Protein AF-A0A932FQW0-F1 (afdb_monomer_lite)

Sequence (76 aa):
VLIDLWATWCKNCLTMDKTTLTDSEVTAALSGYVKIKFQAEDPGESPTQEVMQRFGAIGLPTYVILRPAGTPSVGG

pLDDT: mean 93.17, std 11.66, range [40.34, 98.56]

Secondary structure (DSSP, 8-state):
-EEEEE-TT-HHHHHHHHTGGG-HHHHHHTTTSPEEEEE-SSTTSTTHHHHHHHTT--SSSEEEEPPPPPP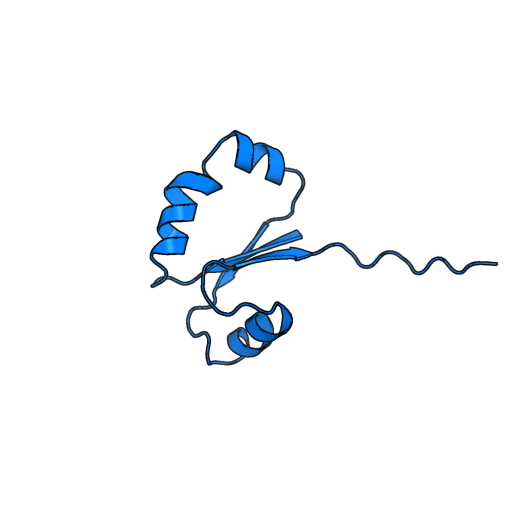P----

Radius of gyration: 15.02 Å; chains: 1; bounding box: 39×38×30 Å

Foldseek 3Di:
DKEWEEEPPDPVSVVCVVPVCPDPVNCVVCVPDDYHYDYLHDCPDPPNVVVCVVQVNPDPGDMDDDDPDDDPPPDD

Structure (mmCIF, N/CA/C/O backbone):
data_AF-A0A932FQW0-F1
#
_entry.id   AF-A0A932FQW0-F1
#
loop_
_atom_site.group_PDB
_atom_site.id
_atom_site.type_symbol
_atom_site.label_atom_id
_atom_site.label_alt_id
_atom_site.label_comp_id
_atom_site.label_asym_id
_atom_site.label_entity_id
_atom_site.label_seq_id
_atom_site.pdbx_PDB_ins_code
_atom_site.Cartn_x
_atom_site.Cartn_y
_atom_site.Cartn_z
_atom_site.occupancy
_atom_site.B_iso_or_equiv
_atom_site.auth_seq_id
_atom_site.auth_comp_id
_atom_site.auth_asym_id
_atom_site.auth_atom_id
_atom_site.pdbx_PDB_model_num
ATOM 1 N N . VAL A 1 1 ? -9.614 -9.889 1.053 1.00 95.06 1 VAL A N 1
ATOM 2 C CA . VAL A 1 1 ? -8.196 -9.470 1.169 1.00 95.06 1 VAL A CA 1
ATOM 3 C C . VAL A 1 1 ? -8.097 -8.022 0.728 1.00 95.06 1 VAL A C 1
ATOM 5 O O . VAL A 1 1 ? -8.687 -7.699 -0.294 1.00 95.06 1 VAL A O 1
ATOM 8 N N . LEU A 1 2 ? -7.433 -7.166 1.498 1.00 97.44 2 LEU A N 1
ATOM 9 C CA . LEU A 1 2 ? -7.085 -5.801 1.108 1.00 97.44 2 LEU A CA 1
ATOM 10 C C . LEU A 1 2 ? -5.619 -5.792 0.667 1.00 97.44 2 LEU A C 1
ATOM 12 O O . LEU A 1 2 ? -4.761 -6.203 1.445 1.00 97.44 2 LEU A O 1
ATOM 16 N N . ILE A 1 3 ? -5.339 -5.334 -0.548 1.00 98.00 3 ILE A N 1
ATOM 17 C CA . ILE A 1 3 ? -3.980 -5.111 -1.045 1.00 98.00 3 ILE A CA 1
ATOM 18 C C . ILE A 1 3 ? -3.719 -3.606 -1.063 1.00 98.00 3 ILE A C 1
ATOM 20 O O . ILE A 1 3 ? -4.511 -2.860 -1.630 1.00 98.00 3 ILE A O 1
ATOM 24 N N . ASP A 1 4 ? -2.623 -3.187 -0.448 1.00 98.25 4 ASP A N 1
ATOM 25 C CA . ASP A 1 4 ? -2.079 -1.828 -0.451 1.00 98.25 4 ASP A CA 1
ATOM 26 C C . ASP A 1 4 ? -0.837 -1.807 -1.349 1.00 98.25 4 ASP A C 1
ATOM 28 O O . ASP A 1 4 ? 0.197 -2.376 -0.986 1.00 98.25 4 ASP A O 1
ATOM 32 N N . LEU A 1 5 ? -0.959 -1.226 -2.545 1.00 98.50 5 LEU A N 1
ATOM 33 C CA . LEU A 1 5 ? 0.172 -1.008 -3.442 1.00 98.50 5 LEU A CA 1
ATOM 34 C C . LEU A 1 5 ? 0.892 0.276 -3.009 1.00 98.50 5 LEU A C 1
ATOM 36 O O . LEU A 1 5 ? 0.301 1.357 -3.060 1.00 98.50 5 LEU A O 1
ATOM 40 N N . TRP A 1 6 ? 2.166 0.160 -2.627 1.00 98.56 6 TRP A N 1
ATOM 41 C CA . TRP A 1 6 ? 2.962 1.251 -2.046 1.00 98.56 6 TRP A CA 1
ATOM 42 C C . TRP A 1 6 ? 4.420 1.235 -2.540 1.00 98.56 6 TRP A C 1
ATOM 44 O O . TRP A 1 6 ? 4.868 0.236 -3.085 1.00 98.56 6 TRP A O 1
ATOM 54 N N . ALA A 1 7 ? 5.175 2.317 -2.335 1.00 98.38 7 ALA A N 1
ATOM 55 C CA . ALA A 1 7 ? 6.613 2.399 -2.643 1.00 98.38 7 ALA A CA 1
ATOM 56 C C . ALA A 1 7 ? 7.339 3.316 -1.648 1.00 98.38 7 ALA A C 1
ATOM 58 O O . ALA A 1 7 ? 6.691 4.157 -1.013 1.00 98.38 7 ALA A O 1
ATOM 59 N N . THR A 1 8 ? 8.668 3.216 -1.523 1.00 97.94 8 THR A N 1
ATOM 60 C CA . THR A 1 8 ? 9.416 4.033 -0.543 1.00 97.94 8 THR A CA 1
ATOM 61 C C . THR A 1 8 ? 9.416 5.524 -0.878 1.00 97.94 8 THR A C 1
ATOM 63 O O . THR A 1 8 ? 9.362 6.369 0.017 1.00 97.94 8 THR A O 1
ATOM 66 N N . TRP A 1 9 ? 9.386 5.862 -2.166 1.00 97.56 9 TRP A N 1
ATOM 67 C CA . TRP A 1 9 ? 9.316 7.238 -2.662 1.00 97.56 9 TRP A CA 1
ATOM 68 C C . TRP A 1 9 ? 7.890 7.818 -2.660 1.00 97.56 9 TRP A C 1
ATOM 70 O O . TRP A 1 9 ? 7.688 9.005 -2.937 1.00 97.56 9 TRP A O 1
ATOM 80 N N . CYS A 1 10 ? 6.875 7.016 -2.329 1.00 98.12 10 CYS A N 1
ATOM 81 C CA . CYS A 1 10 ? 5.478 7.431 -2.369 1.00 98.12 10 CYS A CA 1
ATOM 82 C C . CYS A 1 10 ? 5.093 8.265 -1.134 1.00 98.12 10 CYS A C 1
ATOM 84 O O . CYS A 1 10 ? 4.640 7.751 -0.107 1.00 98.12 10 CYS A O 1
ATOM 86 N N . LYS A 1 11 ? 5.191 9.594 -1.252 1.00 97.81 11 LYS A N 1
ATOM 87 C CA . LYS A 1 11 ? 4.805 10.530 -0.180 1.00 97.81 11 LYS A CA 1
ATOM 88 C C . LYS A 1 11 ? 3.358 10.340 0.290 1.00 97.81 11 LYS A C 1
ATOM 90 O O . LYS A 1 11 ? 3.103 10.364 1.490 1.00 97.81 11 LYS A O 1
ATOM 95 N N . ASN A 1 12 ? 2.427 10.114 -0.637 1.00 97.75 12 ASN A N 1
ATOM 96 C CA . ASN A 1 12 ? 1.014 9.918 -0.302 1.00 97.75 12 ASN A CA 1
ATOM 97 C C . ASN A 1 12 ? 0.779 8.617 0.477 1.00 97.75 12 ASN A C 1
ATOM 99 O O . ASN A 1 12 ? -0.062 8.595 1.371 1.00 97.75 12 ASN A O 1
ATOM 103 N N . CYS A 1 13 ? 1.555 7.566 0.200 1.00 98.19 13 CYS A N 1
ATOM 104 C CA . CYS A 1 13 ? 1.514 6.315 0.952 1.00 98.19 13 CYS A CA 1
ATOM 105 C C . CYS A 1 13 ? 1.921 6.563 2.411 1.00 98.19 13 CYS A C 1
ATOM 107 O O . CYS A 1 13 ? 1.198 6.189 3.329 1.00 98.19 13 CYS A O 1
ATOM 109 N N . LEU A 1 14 ? 3.015 7.306 2.625 1.00 97.50 14 LEU A N 1
ATOM 110 C CA . LEU A 1 14 ? 3.465 7.688 3.968 1.00 97.50 14 LEU A CA 1
ATOM 111 C C . LEU A 1 14 ? 2.457 8.581 4.702 1.00 97.50 14 LEU A C 1
ATOM 113 O O . LEU A 1 14 ? 2.324 8.478 5.920 1.00 97.50 14 LEU A O 1
ATOM 117 N N . THR A 1 15 ? 1.762 9.475 3.989 1.00 98.31 15 THR A N 1
ATOM 118 C CA . THR A 1 15 ? 0.677 10.270 4.577 1.00 98.31 15 THR A CA 1
ATOM 119 C C . THR A 1 15 ? -0.459 9.363 5.039 1.00 98.31 15 THR A C 1
ATOM 121 O O . THR A 1 15 ? -0.846 9.460 6.198 1.00 98.31 15 THR A O 1
ATOM 124 N N . MET A 1 16 ? -0.933 8.448 4.188 1.00 98.12 16 MET A N 1
ATOM 125 C CA . MET A 1 16 ? -2.000 7.500 4.531 1.00 98.12 16 MET A CA 1
ATOM 126 C C . MET A 1 16 ? -1.625 6.596 5.712 1.00 98.12 16 MET A C 1
ATOM 128 O O . MET A 1 16 ? -2.451 6.405 6.603 1.00 98.12 16 MET A O 1
ATOM 132 N N . ASP A 1 17 ? -0.383 6.100 5.759 1.00 97.06 17 ASP A N 1
ATOM 133 C CA . ASP A 1 17 ? 0.140 5.280 6.862 1.00 97.06 17 ASP A CA 1
ATOM 134 C C . ASP A 1 17 ? 0.122 6.026 8.210 1.00 97.06 17 ASP A C 1
ATOM 136 O O . ASP A 1 17 ? -0.034 5.398 9.252 1.00 97.06 17 ASP A O 1
ATOM 140 N N . LYS A 1 18 ? 0.275 7.358 8.210 1.00 97.75 18 LYS A N 1
ATOM 141 C CA . LYS A 1 18 ? 0.308 8.193 9.427 1.00 97.75 18 LYS A CA 1
ATOM 142 C C . LYS A 1 18 ? -1.041 8.800 9.811 1.00 97.75 18 LYS A C 1
ATOM 144 O O . LYS A 1 18 ? -1.134 9.406 10.876 1.00 97.75 18 LYS A O 1
ATOM 149 N N . THR A 1 19 ? -2.036 8.729 8.930 1.00 98.12 19 THR A N 1
ATOM 150 C CA . THR A 1 19 ? -3.355 9.332 9.151 1.00 98.12 19 THR A CA 1
ATOM 151 C C . THR A 1 19 ? -4.447 8.277 9.020 1.00 98.12 19 THR A C 1
ATOM 153 O O . THR A 1 19 ? -4.853 7.677 10.013 1.00 98.12 19 THR A O 1
ATOM 156 N N . THR A 1 20 ? -4.889 8.000 7.796 1.00 97.94 20 THR A N 1
ATOM 157 C CA . THR A 1 20 ? -6.054 7.167 7.493 1.00 97.94 20 THR A CA 1
ATOM 158 C C . THR A 1 20 ? -5.903 5.741 8.010 1.00 97.94 20 THR A C 1
ATOM 160 O O . THR A 1 20 ? -6.847 5.182 8.554 1.00 97.94 20 THR A O 1
ATOM 163 N N . LEU A 1 21 ? -4.721 5.137 7.874 1.00 96.81 21 LEU A N 1
ATOM 164 C CA . LEU A 1 21 ? -4.499 3.742 8.269 1.00 96.81 21 LEU A CA 1
ATOM 165 C C . LEU A 1 21 ? -4.218 3.566 9.770 1.00 96.81 21 LEU A C 1
ATOM 167 O O . LEU A 1 21 ? -4.156 2.432 10.243 1.00 96.81 21 LEU A O 1
ATOM 171 N N . THR A 1 22 ? -4.106 4.668 10.517 1.00 97.19 22 THR A N 1
ATOM 172 C CA . THR A 1 22 ? -4.061 4.686 11.991 1.00 97.19 22 THR A CA 1
ATOM 173 C C . THR A 1 22 ? -5.380 5.115 12.628 1.00 97.19 22 THR A C 1
ATOM 175 O O . THR A 1 22 ? -5.531 5.000 13.842 1.00 97.19 22 THR A O 1
ATOM 178 N N . ASP A 1 23 ? -6.332 5.603 11.833 1.00 98.56 23 ASP A N 1
ATOM 179 C CA . ASP A 1 23 ? -7.647 6.009 12.315 1.00 98.56 23 ASP A CA 1
ATOM 180 C C . ASP A 1 23 ? -8.428 4.799 12.865 1.00 98.56 23 ASP A C 1
ATOM 182 O O . ASP A 1 23 ? -8.477 3.720 12.259 1.00 98.56 23 ASP A O 1
ATOM 186 N N . SER A 1 24 ? -9.028 4.955 14.047 1.00 98.19 24 SER A N 1
ATOM 187 C CA . SER A 1 24 ? -9.722 3.864 14.736 1.00 98.19 24 SER A CA 1
ATOM 188 C C . SER A 1 24 ? -10.961 3.370 13.989 1.00 98.19 24 SER A C 1
ATOM 190 O O . SER A 1 24 ? -11.241 2.172 13.998 1.00 98.19 24 SER A O 1
ATOM 192 N N . GLU A 1 25 ? -11.695 4.259 13.320 1.00 98.56 25 GLU A N 1
ATOM 193 C CA . GLU A 1 25 ? -12.884 3.886 12.551 1.00 98.56 25 GLU A CA 1
ATOM 194 C C . GLU A 1 25 ? -12.483 3.105 11.296 1.00 98.56 25 GLU A C 1
ATOM 196 O O . GLU A 1 25 ? -13.066 2.061 10.985 1.00 98.56 25 GLU A O 1
ATOM 201 N N . VAL A 1 26 ? -11.416 3.543 10.622 1.00 97.88 26 VAL A N 1
ATOM 202 C CA . VAL A 1 26 ? -10.869 2.854 9.443 1.00 97.88 26 VAL A CA 1
ATOM 203 C C . VAL A 1 26 ? -10.307 1.484 9.819 1.00 97.88 26 VAL A C 1
ATOM 205 O O . VAL A 1 26 ? -10.615 0.477 9.177 1.00 97.88 26 VAL A O 1
ATOM 208 N N . THR A 1 27 ? -9.498 1.406 10.875 1.00 97.25 27 THR A N 1
ATOM 209 C CA . THR A 1 27 ? -8.906 0.135 11.318 1.00 97.25 27 THR A CA 1
ATOM 210 C C . THR A 1 27 ? -9.968 -0.866 11.774 1.00 97.25 27 THR A C 1
ATOM 212 O O . THR A 1 27 ? -9.845 -2.054 11.451 1.00 97.25 27 THR A O 1
ATOM 215 N N . ALA A 1 28 ? -11.037 -0.400 12.430 1.00 98.25 28 ALA A N 1
ATOM 216 C CA . ALA A 1 28 ? -12.195 -1.217 12.782 1.00 98.25 28 ALA A CA 1
ATOM 217 C C . ALA A 1 28 ? -12.933 -1.729 11.535 1.00 98.25 28 ALA A C 1
ATOM 219 O O . ALA A 1 28 ? -13.174 -2.935 11.421 1.00 98.25 28 ALA A O 1
ATOM 220 N N . ALA A 1 29 ? -13.215 -0.857 10.562 1.00 97.31 29 ALA A N 1
ATOM 221 C CA . ALA A 1 29 ? -13.858 -1.239 9.301 1.00 97.31 29 ALA A CA 1
ATOM 222 C C . ALA A 1 29 ? -13.026 -2.256 8.494 1.00 97.31 29 ALA A C 1
ATOM 224 O O . ALA A 1 29 ? -13.571 -3.119 7.802 1.00 97.31 29 ALA A O 1
ATOM 225 N N . LEU A 1 30 ? -11.696 -2.196 8.613 1.00 96.62 30 LEU A N 1
ATOM 226 C CA . LEU A 1 30 ? -10.768 -3.104 7.939 1.00 96.62 30 LEU A CA 1
ATOM 227 C C . LEU A 1 30 ? -10.420 -4.367 8.748 1.00 96.62 30 LEU A C 1
ATOM 229 O O . LEU A 1 30 ? -9.614 -5.177 8.283 1.00 96.62 30 LEU A O 1
ATOM 233 N N . SER A 1 31 ? -10.976 -4.556 9.947 1.00 96.56 31 SER A N 1
ATOM 234 C CA . SER A 1 31 ? -10.619 -5.662 10.856 1.00 96.56 31 SER A CA 1
ATOM 235 C C . SER A 1 31 ? -10.866 -7.056 10.262 1.00 96.56 31 SER A C 1
ATOM 237 O O . SER A 1 31 ? -10.079 -7.969 10.498 1.00 96.56 31 SER A O 1
ATOM 239 N N . GLY A 1 32 ? -11.898 -7.208 9.427 1.00 95.56 32 GLY A N 1
ATOM 240 C CA . GLY A 1 32 ? -12.234 -8.469 8.755 1.00 95.56 32 GLY A CA 1
ATOM 241 C C . GLY A 1 32 ? -11.395 -8.793 7.513 1.00 95.56 32 GLY A C 1
ATOM 242 O O . GLY A 1 32 ? -11.604 -9.831 6.884 1.00 95.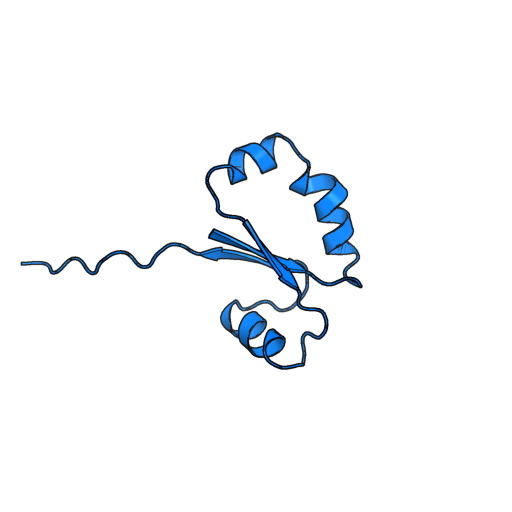56 32 GLY A O 1
ATOM 243 N N . TYR A 1 33 ? -10.462 -7.923 7.117 1.00 96.12 33 TYR A N 1
ATOM 244 C CA . TYR A 1 33 ? -9.637 -8.128 5.929 1.00 96.12 33 TYR A CA 1
ATOM 245 C C . TYR A 1 33 ? -8.244 -8.639 6.294 1.00 96.12 33 TYR A C 1
ATOM 247 O O . TYR A 1 33 ? -7.536 -8.042 7.103 1.00 96.12 33 TYR A O 1
ATOM 255 N N . VAL A 1 34 ? -7.791 -9.678 5.587 1.00 96.00 34 VAL A N 1
ATOM 256 C CA . VAL A 1 34 ? -6.355 -9.968 5.461 1.00 96.00 34 VAL A CA 1
ATOM 257 C C . VAL A 1 34 ? -5.722 -8.841 4.651 1.00 96.00 34 VAL A C 1
ATOM 259 O O . VAL A 1 34 ? -6.147 -8.603 3.518 1.00 96.00 34 VAL A O 1
ATOM 262 N N . LYS A 1 35 ? -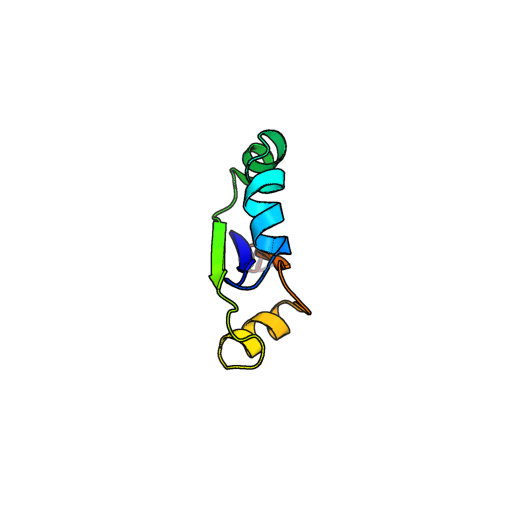4.749 -8.146 5.239 1.00 96.06 35 LYS A N 1
ATOM 263 C CA . LYS A 1 35 ? -4.067 -6.982 4.658 1.00 96.06 35 LYS A CA 1
ATOM 264 C C . LYS A 1 35 ? -2.723 -7.419 4.081 1.00 96.06 35 LYS A C 1
ATOM 266 O O . LYS A 1 35 ? -1.944 -8.064 4.776 1.00 96.06 35 LYS A O 1
ATOM 271 N N . ILE A 1 36 ? -2.459 -7.069 2.828 1.00 97.00 36 ILE A N 1
ATOM 272 C CA . ILE A 1 36 ? -1.207 -7.354 2.125 1.00 97.00 36 ILE A CA 1
ATOM 273 C C . ILE A 1 36 ? -0.643 -6.028 1.629 1.00 97.00 36 ILE A C 1
ATOM 275 O O . ILE A 1 36 ? -1.325 -5.312 0.904 1.00 97.00 36 ILE A O 1
ATOM 279 N N . LYS A 1 37 ? 0.604 -5.717 1.985 1.00 97.19 37 LYS A N 1
ATOM 280 C CA . LYS A 1 37 ? 1.337 -4.598 1.386 1.00 97.19 37 LYS A CA 1
ATOM 281 C C . LYS A 1 37 ? 2.152 -5.129 0.208 1.00 97.19 37 LYS A C 1
ATOM 283 O O . LYS A 1 37 ? 3.033 -5.962 0.403 1.00 97.19 37 LYS A O 1
ATOM 288 N N . PHE A 1 38 ? 1.840 -4.674 -1.000 1.00 98.12 38 PHE A N 1
ATOM 289 C CA . PHE A 1 38 ? 2.583 -5.000 -2.215 1.00 98.12 38 PHE A CA 1
ATOM 290 C C . PHE A 1 38 ? 3.486 -3.820 -2.570 1.00 98.12 38 PHE A C 1
ATOM 292 O O . PHE A 1 38 ? 2.997 -2.721 -2.825 1.00 98.12 38 PHE A O 1
ATOM 299 N N . GLN A 1 39 ? 4.799 -4.034 -2.549 1.00 98.12 39 GLN A N 1
ATOM 300 C CA . GLN A 1 39 ? 5.750 -2.981 -2.880 1.00 98.12 39 GLN A CA 1
ATOM 301 C C . GLN A 1 39 ? 5.877 -2.853 -4.403 1.00 98.12 39 GLN A C 1
ATOM 303 O O . GLN A 1 39 ? 6.313 -3.781 -5.075 1.00 98.12 39 GLN A O 1
ATOM 308 N N . ALA A 1 40 ? 5.494 -1.695 -4.922 1.00 97.94 40 ALA A N 1
ATOM 309 C CA . ALA A 1 40 ? 5.545 -1.292 -6.318 1.00 97.94 40 ALA A CA 1
ATOM 310 C C . ALA A 1 40 ? 6.656 -0.248 -6.523 1.00 97.94 40 ALA A C 1
ATOM 312 O O . ALA A 1 40 ? 6.396 0.862 -6.987 1.00 97.94 40 ALA A O 1
ATOM 313 N N . GLU A 1 41 ? 7.878 -0.591 -6.101 1.00 97.81 41 GLU A N 1
ATOM 314 C CA . GLU A 1 41 ? 9.025 0.329 -6.093 1.00 97.81 41 GLU A CA 1
ATOM 315 C C . GLU A 1 41 ? 9.347 0.850 -7.496 1.00 97.81 41 GLU A C 1
ATOM 317 O O . GLU A 1 41 ? 9.520 2.053 -7.674 1.00 97.81 41 GLU A O 1
ATOM 322 N N . ASP A 1 42 ? 9.303 -0.043 -8.487 1.00 97.56 42 ASP A N 1
ATOM 323 C CA . ASP A 1 42 ? 9.537 0.254 -9.897 1.00 97.56 42 ASP A CA 1
ATOM 324 C C . ASP A 1 42 ? 8.274 -0.086 -10.718 1.00 97.56 42 ASP A C 1
ATOM 326 O O . ASP A 1 42 ? 8.134 -1.205 -11.217 1.00 97.56 42 ASP A O 1
ATOM 330 N N . PRO A 1 43 ? 7.309 0.850 -10.871 1.00 95.56 43 PRO A N 1
ATOM 331 C CA . PRO A 1 43 ? 6.026 0.609 -11.548 1.00 95.56 43 PRO A CA 1
ATOM 332 C C . PRO A 1 43 ? 6.119 0.127 -13.000 1.00 95.56 43 PRO A C 1
ATOM 334 O O . PRO A 1 43 ? 5.158 -0.428 -13.532 1.00 95.56 43 PRO A O 1
ATOM 337 N N . GLY A 1 44 ? 7.248 0.396 -13.658 1.00 96.31 44 GLY A N 1
ATOM 338 C CA . GLY A 1 44 ? 7.501 0.026 -15.048 1.00 96.31 44 GLY A CA 1
ATOM 339 C C . GLY A 1 44 ? 8.168 -1.335 -15.231 1.00 96.31 44 GLY A C 1
ATOM 340 O O . GLY A 1 44 ? 8.312 -1.759 -16.373 1.00 96.31 44 GLY A O 1
ATOM 341 N N . GLU A 1 45 ? 8.575 -2.006 -14.151 1.00 97.81 45 GLU A N 1
ATOM 342 C CA . GLU A 1 45 ? 9.308 -3.272 -14.220 1.00 97.81 45 GLU A CA 1
ATOM 343 C C . GLU A 1 45 ? 8.447 -4.463 -13.793 1.00 97.81 45 GLU A C 1
ATOM 345 O O . GLU A 1 45 ? 7.544 -4.352 -12.959 1.00 97.81 45 GLU A O 1
ATOM 350 N N . SER A 1 46 ? 8.735 -5.630 -14.369 1.00 95.88 46 SER A N 1
ATOM 351 C CA . SER A 1 46 ? 8.082 -6.884 -13.990 1.00 95.88 46 SER A CA 1
ATOM 352 C C . SER A 1 46 ? 8.574 -7.346 -12.611 1.00 95.88 46 SER A C 1
ATOM 354 O O . SER A 1 46 ? 9.778 -7.286 -12.356 1.00 95.8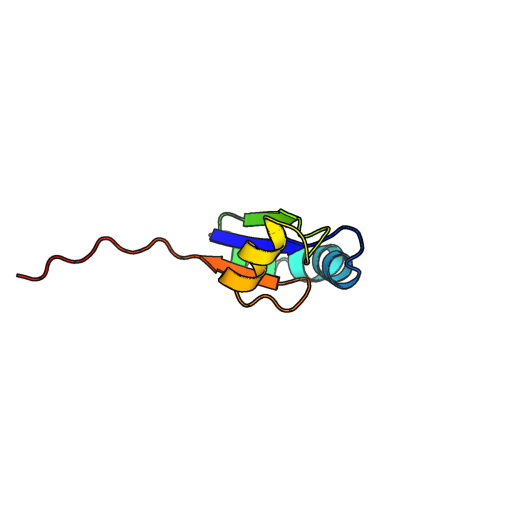8 46 SER A O 1
ATOM 356 N N . PRO A 1 47 ? 7.697 -7.829 -11.705 1.00 95.56 47 PRO A N 1
ATOM 357 C CA . PRO A 1 47 ? 6.272 -8.123 -11.908 1.00 95.56 47 PRO A CA 1
ATOM 358 C C . PRO A 1 47 ? 5.318 -6.966 -11.547 1.00 95.56 47 PRO A C 1
ATOM 360 O O . PRO A 1 47 ? 4.095 -7.137 -11.552 1.00 95.56 47 PRO A O 1
ATOM 363 N N . THR A 1 48 ? 5.846 -5.812 -11.136 1.00 97.69 48 THR A N 1
ATOM 364 C CA . THR A 1 48 ? 5.050 -4.679 -10.642 1.00 97.69 48 THR A CA 1
ATOM 365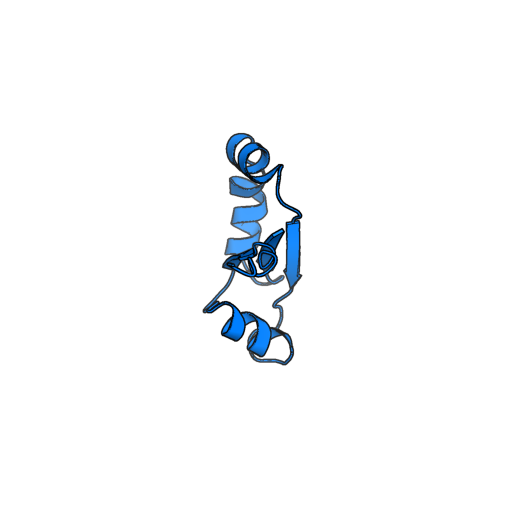 C C . THR A 1 48 ? 4.122 -4.142 -11.721 1.00 97.69 48 THR A C 1
ATOM 367 O O . THR A 1 48 ? 2.939 -3.913 -11.454 1.00 97.69 48 THR A O 1
ATOM 370 N N . GLN A 1 49 ? 4.636 -3.985 -12.940 1.00 97.81 49 GLN A N 1
ATOM 371 C CA . GLN A 1 49 ? 3.883 -3.448 -14.065 1.00 97.81 49 GLN A CA 1
ATOM 372 C C . GLN A 1 49 ? 2.625 -4.283 -14.354 1.00 97.81 49 GLN A C 1
ATOM 374 O O . GLN A 1 49 ? 1.528 -3.735 -14.482 1.00 97.81 49 GLN A O 1
ATOM 379 N N . GLU A 1 50 ? 2.748 -5.610 -14.402 1.00 98.25 50 GLU A N 1
ATOM 380 C CA . GLU A 1 50 ? 1.640 -6.525 -14.680 1.00 98.25 50 GLU A CA 1
ATOM 381 C C . GLU A 1 50 ? 0.627 -6.546 -13.535 1.00 98.25 50 GLU A C 1
ATOM 383 O O . GLU A 1 50 ? -0.581 -6.592 -13.773 1.00 98.25 50 GLU A O 1
ATOM 388 N N . VAL A 1 51 ? 1.095 -6.478 -12.285 1.00 97.44 51 VAL A N 1
ATOM 389 C CA . VAL A 1 51 ? 0.218 -6.396 -11.110 1.00 97.44 51 VAL A CA 1
ATOM 390 C C . VAL A 1 51 ? -0.578 -5.090 -11.112 1.00 97.44 51 VAL A C 1
ATOM 392 O O . VAL A 1 51 ? -1.793 -5.114 -10.901 1.00 97.44 51 VAL A O 1
ATOM 395 N N . MET A 1 52 ? 0.073 -3.960 -11.393 1.00 97.50 52 MET A N 1
ATOM 396 C CA . MET A 1 52 ? -0.594 -2.662 -11.483 1.00 97.50 52 MET A CA 1
ATOM 397 C C . MET A 1 52 ? -1.616 -2.639 -12.621 1.00 97.50 52 MET A C 1
ATOM 399 O O . MET A 1 52 ? -2.765 -2.262 -12.392 1.00 97.50 52 MET A O 1
ATOM 403 N N . GLN A 1 53 ? -1.255 -3.131 -13.810 1.00 97.62 53 GLN A N 1
ATOM 404 C CA . GLN A 1 53 ? -2.180 -3.245 -14.943 1.00 97.62 53 GLN A CA 1
ATOM 405 C C . GLN A 1 53 ? -3.376 -4.144 -14.621 1.00 97.62 53 GLN A C 1
ATOM 407 O O . GLN A 1 53 ? -4.518 -3.760 -14.873 1.00 97.62 53 GLN A O 1
ATOM 412 N N . ARG A 1 54 ? -3.137 -5.310 -14.007 1.00 96.75 54 ARG A N 1
ATOM 413 C CA . ARG A 1 54 ? -4.193 -6.253 -13.611 1.00 96.75 54 ARG A CA 1
ATOM 414 C C . ARG A 1 54 ? -5.238 -5.610 -12.703 1.00 96.75 54 ARG A C 1
ATOM 416 O O . ARG A 1 54 ? -6.412 -5.964 -12.786 1.00 96.75 54 ARG A O 1
ATOM 423 N N . PHE A 1 55 ? -4.814 -4.703 -11.829 1.00 96.50 55 PHE A N 1
ATOM 424 C CA . PHE A 1 55 ? -5.702 -4.011 -10.899 1.00 96.50 55 PHE A CA 1
ATOM 425 C C . PHE A 1 55 ? -6.131 -2.614 -11.367 1.00 96.50 55 PHE A C 1
ATOM 427 O O . PHE A 1 55 ? -6.841 -1.932 -10.633 1.00 96.50 55 PHE A O 1
ATOM 434 N N . GLY A 1 56 ? -5.736 -2.187 -12.572 1.00 96.69 56 GLY A N 1
ATOM 435 C CA . GLY A 1 56 ? -6.029 -0.847 -13.086 1.00 96.69 56 GLY A CA 1
ATOM 436 C C . GLY A 1 56 ? -5.381 0.278 -12.270 1.00 96.69 56 GLY A C 1
ATOM 437 O O . GLY A 1 56 ? -5.881 1.401 -12.262 1.00 96.69 56 GLY A O 1
ATOM 438 N N . ALA A 1 57 ? -4.293 -0.016 -11.556 1.00 96.94 57 ALA A N 1
ATOM 439 C CA . ALA A 1 57 ? -3.565 0.951 -10.749 1.00 96.94 57 ALA A CA 1
ATOM 440 C C . ALA A 1 57 ? -2.732 1.866 -11.658 1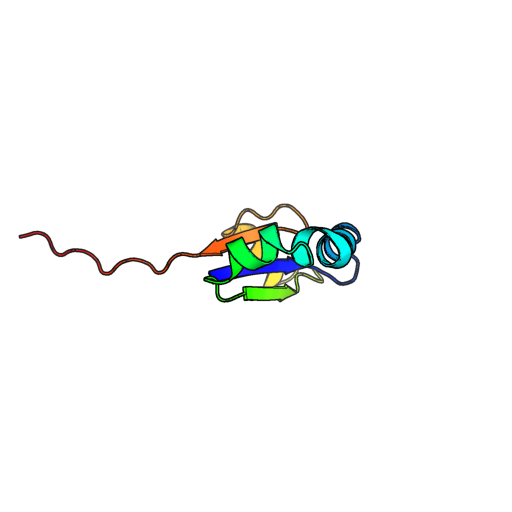.00 96.94 57 ALA A C 1
ATOM 442 O O . ALA A 1 57 ? -1.786 1.420 -12.302 1.00 96.94 57 ALA A O 1
ATOM 443 N N . ILE A 1 58 ? -3.075 3.155 -11.695 1.00 94.62 58 ILE A N 1
ATOM 444 C CA . ILE A 1 58 ? -2.353 4.172 -12.485 1.00 94.62 58 ILE A CA 1
ATOM 445 C C . ILE A 1 58 ? -1.228 4.823 -11.658 1.00 94.62 58 ILE A C 1
ATOM 447 O O . ILE A 1 58 ? -0.276 5.368 -12.208 1.00 94.62 58 ILE A O 1
ATOM 451 N N . GLY A 1 59 ? -1.310 4.757 -10.327 1.00 95.81 59 GLY A N 1
ATOM 452 C CA . GLY A 1 59 ? -0.339 5.362 -9.420 1.00 95.81 59 GLY A CA 1
ATOM 453 C C . GLY A 1 59 ? -0.484 4.856 -7.989 1.00 95.81 59 GLY A C 1
ATOM 454 O O . GLY A 1 59 ? -1.279 3.955 -7.713 1.00 95.81 59 GLY A O 1
ATOM 455 N N . LEU A 1 60 ? 0.302 5.434 -7.080 1.00 98.00 60 LEU A N 1
ATOM 456 C CA . LEU A 1 60 ? 0.378 5.008 -5.684 1.00 98.00 60 LEU A CA 1
ATOM 457 C C . LEU A 1 60 ? -0.097 6.112 -4.711 1.00 98.00 60 LEU A C 1
ATOM 459 O O . LEU A 1 60 ? 0.149 7.298 -4.964 1.00 98.00 60 LEU A O 1
ATOM 463 N N . PRO A 1 61 ? -0.719 5.740 -3.575 1.00 98.00 61 PRO A N 1
ATOM 464 C CA . PRO A 1 61 ? -1.156 4.382 -3.249 1.00 98.00 61 PRO A CA 1
ATOM 465 C C . PRO A 1 61 ? -2.355 3.947 -4.109 1.00 98.00 61 PRO A C 1
ATOM 467 O O . PRO A 1 61 ? -3.154 4.777 -4.538 1.00 98.00 61 PRO A O 1
ATOM 470 N N . THR A 1 62 ? -2.503 2.638 -4.320 1.00 98.44 62 THR A N 1
ATOM 471 C CA . THR A 1 62 ? -3.750 2.035 -4.823 1.00 98.44 62 THR A CA 1
ATOM 472 C C . THR A 1 62 ? -4.178 0.924 -3.871 1.00 98.44 62 THR A C 1
ATOM 474 O O . THR A 1 62 ? -3.383 0.044 -3.546 1.00 98.44 62 THR A O 1
ATOM 477 N N . TYR A 1 63 ? -5.445 0.940 -3.453 1.00 97.88 63 TYR A N 1
ATOM 478 C CA . TYR A 1 63 ? -6.022 -0.078 -2.577 1.00 97.88 63 TYR A CA 1
ATOM 479 C C . TYR A 1 63 ? -6.983 -0.979 -3.351 1.00 97.88 63 TYR A C 1
ATOM 481 O O . TYR A 1 63 ? -7.895 -0.495 -4.019 1.00 97.88 63 TYR A O 1
ATOM 489 N N . VAL A 1 64 ? -6.813 -2.295 -3.229 1.00 97.62 64 VAL A N 1
ATOM 490 C CA . VAL A 1 64 ? -7.623 -3.297 -3.938 1.00 97.62 64 VAL A CA 1
ATOM 491 C C . VAL A 1 64 ? -8.288 -4.231 -2.939 1.00 97.62 64 VAL A C 1
ATOM 493 O O . VAL A 1 64 ? -7.622 -4.830 -2.098 1.00 97.62 64 VAL A O 1
ATOM 496 N N . ILE A 1 65 ? -9.602 -4.418 -3.059 1.00 95.81 65 ILE A N 1
ATOM 497 C CA . ILE A 1 65 ? -10.331 -5.435 -2.296 1.00 95.81 65 ILE A CA 1
ATOM 498 C C . ILE A 1 65 ? -10.556 -6.659 -3.181 1.00 95.81 65 ILE A C 1
ATOM 500 O O . ILE A 1 65 ? -11.365 -6.633 -4.106 1.00 95.81 65 ILE A O 1
ATOM 504 N N . LEU A 1 66 ? -9.882 -7.760 -2.854 1.00 93.81 66 LEU A N 1
ATOM 505 C CA . LEU A 1 66 ? -10.135 -9.060 -3.466 1.00 93.81 66 LEU A CA 1
ATOM 506 C C . LEU A 1 66 ? -11.130 -9.859 -2.631 1.00 93.81 66 LEU A C 1
ATOM 508 O O . LEU A 1 66 ? -10.954 -10.041 -1.417 1.00 93.81 66 LEU A O 1
ATOM 512 N N . ARG A 1 67 ? -12.147 -10.381 -3.311 1.00 88.88 67 ARG A N 1
ATOM 513 C CA . ARG A 1 67 ? -13.067 -11.383 -2.778 1.00 88.88 67 ARG A CA 1
ATOM 514 C C . ARG A 1 67 ? -12.650 -12.752 -3.315 1.00 88.88 67 ARG A C 1
ATOM 516 O O . ARG A 1 67 ? -12.239 -12.824 -4.474 1.00 88.88 67 ARG A O 1
ATOM 523 N N . PRO A 1 68 ? -12.734 -13.823 -2.512 1.00 82.62 68 PRO A N 1
ATOM 524 C CA . PRO A 1 68 ? -12.617 -15.170 -3.048 1.00 82.62 68 PRO A CA 1
ATOM 525 C C . PRO A 1 68 ? -13.614 -15.327 -4.196 1.00 82.62 68 PRO A C 1
ATOM 527 O O . PRO A 1 68 ? -14.762 -14.888 -4.072 1.00 82.62 68 PRO A O 1
ATOM 530 N N . ALA A 1 69 ? -13.188 -15.929 -5.305 1.00 76.38 69 ALA A N 1
ATOM 531 C CA . ALA A 1 69 ? -14.149 -16.405 -6.284 1.00 76.38 69 ALA A CA 1
ATOM 532 C C . ALA A 1 69 ? -15.063 -17.392 -5.548 1.00 76.38 69 ALA A C 1
ATOM 534 O O . ALA A 1 69 ? -14.573 -18.338 -4.928 1.00 76.38 69 ALA A O 1
ATOM 535 N N . GLY A 1 70 ? -16.370 -17.121 -5.533 1.00 69.62 70 GLY A N 1
ATOM 536 C CA . GLY A 1 70 ? -17.325 -18.073 -4.981 1.00 69.62 70 GLY A CA 1
ATOM 537 C C . GLY A 1 70 ? -17.164 -19.419 -5.686 1.00 69.62 70 GLY A C 1
ATOM 538 O O . GLY A 1 70 ? -16.781 -19.473 -6.856 1.00 69.62 70 GLY A O 1
ATOM 539 N N . THR A 1 71 ? -17.454 -20.511 -4.986 1.00 62.78 71 THR A N 1
ATOM 540 C CA . THR A 1 71 ? -17.677 -21.796 -5.653 1.00 62.78 71 THR A CA 1
ATOM 541 C C . THR A 1 71 ? -18.757 -21.600 -6.719 1.00 62.78 71 THR A C 1
ATOM 543 O O . THR A 1 71 ? -19.814 -21.063 -6.373 1.00 62.78 71 THR A O 1
ATOM 546 N N . PRO A 1 72 ? -18.537 -22.002 -7.985 1.00 59.69 72 PRO A N 1
ATOM 547 C CA . PRO A 1 72 ? -19.595 -21.987 -8.982 1.00 59.69 72 PRO A CA 1
ATOM 548 C C . PRO A 1 72 ? -20.781 -22.780 -8.434 1.00 59.69 72 PRO A C 1
ATOM 550 O O . PRO A 1 72 ? -20.655 -23.970 -8.143 1.00 59.69 72 PRO A O 1
ATOM 553 N N . SER A 1 73 ? -21.921 -22.123 -8.239 1.00 59.97 73 SER A N 1
ATOM 554 C CA . SER A 1 73 ? -23.171 -22.817 -7.971 1.00 59.97 73 SER A CA 1
ATOM 555 C C . SER A 1 73 ? -23.530 -23.588 -9.237 1.00 59.97 73 SER A C 1
ATOM 557 O O . SER A 1 73 ? -23.993 -22.996 -10.212 1.00 59.97 73 SER A O 1
ATOM 559 N N . VAL A 1 74 ? -23.265 -24.894 -9.236 1.00 60.28 74 VAL A N 1
ATOM 560 C CA . VAL A 1 74 ? -23.846 -25.834 -10.196 1.00 60.28 74 VAL A CA 1
ATOM 561 C C . VAL A 1 74 ? -25.353 -25.799 -9.948 1.00 60.28 74 VAL A C 1
ATOM 563 O O . VAL A 1 74 ? -25.847 -26.409 -9.004 1.00 60.28 74 VAL A O 1
ATOM 566 N N . GLY A 1 75 ? -26.059 -24.968 -10.714 1.00 59.12 75 GLY A N 1
ATOM 567 C CA . GLY A 1 75 ? -27.517 -24.927 -10.724 1.00 59.12 75 GLY A CA 1
ATOM 568 C C . GLY A 1 75 ? -28.055 -26.201 -11.368 1.00 59.12 75 GLY A C 1
ATOM 569 O O . GLY A 1 75 ? -27.553 -26.604 -12.419 1.00 59.12 75 GLY A O 1
ATOM 570 N N . GLY A 1 76 ? -29.014 -26.838 -10.694 1.00 40.34 76 GLY A N 1
ATOM 571 C CA . GLY A 1 76 ? -29.828 -27.937 -11.221 1.00 40.34 76 GLY A CA 1
ATOM 572 C C . GLY A 1 76 ? -31.083 -27.455 -11.930 1.00 40.34 76 GLY A C 1
ATOM 573 O O . GLY A 1 76 ? -31.353 -26.231 -11.895 1.00 40.34 76 GLY A O 1
#